Protein AF-A0A6M1SJT6-F1 (afdb_monomer)

Mean predicted aligned error: 11.85 Å

Foldseek 3Di:
DDDPPPPPPVVVVLLCPVVPDPVSGPPVNVVVVVVVVVVVCVVVVVVVVVVVVVVVVVVVPVVVVVVVVD

Structure (mmCIF, N/CA/C/O backbone):
data_AF-A0A6M1SJT6-F1
#
_entry.id   AF-A0A6M1SJT6-F1
#
loop_
_atom_site.group_PDB
_atom_site.id
_atom_site.type_symbol
_atom_site.label_atom_id
_atom_site.label_alt_id
_atom_site.label_comp_id
_atom_site.label_asym_id
_atom_site.label_entity_id
_atom_site.label_seq_id
_atom_site.pdbx_PDB_ins_code
_atom_site.Cartn_x
_atom_site.Cartn_y
_atom_site.Cartn_z
_atom_site.occupancy
_atom_site.B_iso_or_equiv
_atom_site.auth_seq_id
_atom_site.auth_comp_id
_atom_site.auth_asym_id
_atom_site.auth_atom_id
_atom_site.pdbx_PDB_model_num
ATOM 1 N N . MET A 1 1 ? -37.513 0.336 36.616 1.00 48.81 1 MET A N 1
ATOM 2 C CA . MET A 1 1 ? -36.852 1.605 36.238 1.00 48.81 1 MET A CA 1
ATOM 3 C C . MET A 1 1 ? -35.800 1.295 35.173 1.00 48.81 1 MET A C 1
ATOM 5 O O . MET A 1 1 ? -34.625 1.140 35.485 1.00 48.81 1 MET A O 1
ATOM 9 N N . SER A 1 2 ? -36.234 1.077 33.931 1.00 46.34 2 SER A N 1
ATOM 10 C CA . SER A 1 2 ? -35.366 0.654 32.823 1.00 46.34 2 SER A CA 1
ATOM 11 C C . SER A 1 2 ? -34.801 1.901 32.145 1.00 46.34 2 SER A C 1
ATOM 13 O O . SER A 1 2 ? -35.564 2.714 31.633 1.00 46.34 2 SER A O 1
ATOM 15 N N . LYS A 1 3 ? -33.479 2.097 32.214 1.00 58.03 3 LYS A N 1
ATOM 16 C CA . LYS A 1 3 ? -32.788 3.250 31.612 1.00 58.03 3 LYS A CA 1
ATOM 17 C C . LYS A 1 3 ? -33.089 3.339 30.104 1.00 58.03 3 LYS A C 1
ATOM 19 O O . LYS A 1 3 ? -33.040 2.302 29.439 1.00 58.03 3 LYS A O 1
ATOM 24 N N . PRO A 1 4 ? -33.342 4.538 29.549 1.00 53.22 4 PRO A N 1
ATOM 25 C CA . PRO A 1 4 ? -33.501 4.709 28.111 1.00 53.22 4 PRO A CA 1
ATOM 26 C C . PRO A 1 4 ? -32.144 4.474 27.434 1.00 53.22 4 PRO A C 1
ATOM 28 O O . PRO A 1 4 ? -31.170 5.173 27.709 1.00 53.22 4 PRO A O 1
ATOM 31 N N . GLN A 1 5 ? -32.060 3.458 26.576 1.00 59.12 5 GLN A N 1
ATOM 32 C CA . GLN A 1 5 ? -30.848 3.097 25.828 1.00 59.12 5 GLN A CA 1
ATOM 33 C C . GLN A 1 5 ? -30.769 3.823 24.472 1.00 59.12 5 GLN A C 1
ATOM 35 O O . GLN A 1 5 ? -30.399 3.239 23.460 1.00 59.12 5 GLN A O 1
ATOM 40 N N . THR A 1 6 ? -31.123 5.108 24.435 1.00 56.12 6 THR A N 1
ATOM 41 C CA . THR A 1 6 ? -31.290 5.873 23.184 1.00 56.12 6 THR A CA 1
ATOM 42 C C . THR A 1 6 ? -29.961 6.321 22.546 1.00 56.12 6 THR A C 1
ATOM 44 O O . THR A 1 6 ? -29.950 6.821 21.430 1.00 56.12 6 THR A O 1
ATOM 47 N N . GLY A 1 7 ? -28.813 6.127 23.207 1.00 54.41 7 GLY A N 1
ATOM 48 C CA . GLY A 1 7 ? -27.521 6.663 22.742 1.00 54.41 7 GLY A CA 1
ATOM 49 C C . GLY A 1 7 ? -26.627 5.717 21.928 1.00 54.41 7 GLY A C 1
ATOM 50 O O . GLY A 1 7 ? -25.660 6.173 21.327 1.00 54.41 7 GLY A O 1
ATOM 51 N N . SER A 1 8 ? -26.892 4.408 21.912 1.00 54.25 8 SER A N 1
ATOM 52 C CA . SER A 1 8 ? -25.959 3.406 21.361 1.00 54.25 8 SER A CA 1
ATOM 53 C C . SER A 1 8 ? -26.398 2.775 20.038 1.00 54.25 8 SER A C 1
ATOM 55 O O . SER A 1 8 ? -25.552 2.212 19.344 1.00 54.25 8 SER A O 1
ATOM 57 N N . GLN A 1 9 ? -27.681 2.873 19.672 1.00 53.31 9 GLN A N 1
ATOM 58 C CA . GLN A 1 9 ? -28.203 2.298 18.425 1.00 53.31 9 GLN A CA 1
ATOM 59 C C . GLN A 1 9 ? -27.926 3.191 17.208 1.00 53.31 9 GLN A C 1
ATOM 61 O O . GLN A 1 9 ? -27.375 2.699 16.228 1.00 53.31 9 GLN A O 1
ATOM 66 N N . ALA A 1 10 ? -28.153 4.505 17.320 1.00 53.69 10 ALA A N 1
ATOM 67 C CA . ALA A 1 10 ? -27.878 5.455 16.236 1.00 53.69 10 ALA A CA 1
ATOM 68 C C . ALA A 1 10 ? -26.393 5.469 15.814 1.00 53.69 10 ALA A C 1
ATOM 70 O O . ALA A 1 10 ? -26.069 5.566 14.637 1.00 53.69 10 ALA A O 1
ATOM 71 N N . TYR A 1 11 ? -25.468 5.278 16.765 1.00 53.66 11 TYR A N 1
ATOM 72 C CA . TYR A 1 11 ? -24.032 5.187 16.469 1.00 53.66 11 TYR A CA 1
ATOM 73 C C . TYR A 1 11 ? -23.620 3.861 15.796 1.00 53.66 11 TYR A C 1
ATOM 75 O O . TYR A 1 11 ? -22.561 3.776 15.174 1.00 53.66 11 TYR A O 1
ATOM 83 N N . GLN A 1 12 ? -24.418 2.797 15.947 1.00 53.38 12 GLN A N 1
ATOM 84 C CA . GLN A 1 12 ? -24.166 1.506 15.296 1.00 53.38 12 GLN A CA 1
ATOM 85 C C . GLN A 1 12 ? -24.756 1.435 13.885 1.00 53.38 12 GLN A C 1
ATOM 87 O O . GLN A 1 12 ? -24.151 0.787 13.028 1.00 53.38 12 GLN A O 1
ATOM 92 N N . GLU A 1 13 ? -25.881 2.109 13.640 1.00 55.31 13 GLU A N 1
ATOM 93 C CA . GLU A 1 13 ? -26.472 2.267 12.304 1.00 55.31 13 GLU A CA 1
ATOM 94 C C . GLU A 1 13 ? -25.545 3.066 11.376 1.00 55.31 13 GLU A C 1
ATOM 96 O O . GLU A 1 13 ? -25.273 2.632 10.258 1.00 55.31 13 GLU A O 1
ATOM 101 N N . ASP A 1 14 ? -24.920 4.131 11.883 1.00 56.75 14 ASP A N 1
ATOM 102 C CA . ASP A 1 14 ? -24.060 5.041 11.106 1.00 56.75 14 ASP A CA 1
ATOM 103 C C . ASP A 1 14 ? -22.695 4.446 10.679 1.00 56.75 14 ASP A C 1
ATOM 105 O O . ASP A 1 14 ? -21.919 5.059 9.947 1.00 56.75 14 ASP A O 1
ATOM 109 N N . ARG A 1 15 ? -22.371 3.212 11.100 1.00 59.69 15 ARG A N 1
ATOM 110 C CA . ARG A 1 15 ? -21.180 2.478 10.619 1.00 59.69 15 ARG A CA 1
ATOM 111 C C . ARG A 1 15 ? -21.476 1.468 9.507 1.00 59.69 15 ARG A C 1
ATOM 113 O O . ARG A 1 15 ? -20.579 0.707 9.144 1.00 59.69 15 ARG A O 1
ATOM 120 N N . GLY A 1 16 ? -22.707 1.409 8.993 1.00 57.06 16 GLY A N 1
ATOM 121 C CA . GLY A 1 16 ? -23.066 0.516 7.884 1.00 57.06 16 GLY A CA 1
ATOM 122 C C . GLY A 1 16 ? -23.027 -0.975 8.245 1.00 57.06 16 GLY A C 1
ATOM 123 O O . GLY A 1 16 ? -22.887 -1.824 7.371 1.00 57.06 16 GLY A O 1
ATOM 124 N N . ARG A 1 17 ? -23.145 -1.339 9.532 1.00 61.38 17 ARG A N 1
ATOM 125 C CA . ARG A 1 17 ? -23.135 -2.754 9.965 1.00 61.38 17 ARG A CA 1
ATOM 126 C C . ARG A 1 17 ? -24.372 -3.549 9.534 1.00 61.38 17 ARG A C 1
ATOM 128 O O . ARG A 1 17 ? -24.327 -4.773 9.599 1.00 61.38 17 ARG A O 1
ATOM 135 N N . GLN A 1 18 ? -25.439 -2.869 9.118 1.00 58.59 18 GLN A N 1
ATOM 136 C CA . GLN A 1 18 ? -26.629 -3.473 8.510 1.00 58.59 18 GLN A CA 1
ATOM 137 C C . GLN A 1 18 ? -26.753 -3.161 7.010 1.00 58.59 18 GLN A C 1
ATOM 139 O O . GLN A 1 18 ? -27.814 -3.378 6.437 1.00 58.59 18 GLN A O 1
ATOM 144 N N . ALA A 1 19 ? -25.691 -2.656 6.366 1.00 58.53 19 ALA A N 1
ATOM 145 C CA . ALA A 1 19 ? -25.709 -2.388 4.933 1.00 58.53 19 ALA A CA 1
ATOM 146 C C . ALA A 1 19 ? -25.892 -3.710 4.168 1.00 58.53 19 ALA A C 1
ATOM 148 O O . ALA A 1 19 ? -25.004 -4.564 4.148 1.00 58.53 19 ALA A O 1
ATOM 149 N N . VAL A 1 20 ? -27.072 -3.890 3.575 1.00 60.41 20 VAL A N 1
ATOM 150 C CA . VAL A 1 20 ? -27.430 -5.069 2.765 1.00 60.41 20 VAL A CA 1
ATOM 151 C C . VAL A 1 20 ? -26.747 -5.006 1.395 1.00 60.41 20 VAL A C 1
ATOM 153 O O . VAL A 1 20 ? -26.480 -6.032 0.771 1.00 60.41 20 VAL A O 1
ATOM 156 N N . THR A 1 21 ? -26.397 -3.797 0.960 1.00 57.38 21 THR A N 1
ATOM 157 C CA . THR A 1 21 ? -25.696 -3.507 -0.289 1.00 57.38 21 THR A CA 1
ATOM 158 C C . THR A 1 21 ? -24.466 -2.631 -0.033 1.00 57.38 21 THR A C 1
ATOM 160 O O . THR A 1 21 ? -24.525 -1.729 0.799 1.00 57.38 21 THR A O 1
ATOM 163 N N . PRO A 1 22 ? -23.346 -2.849 -0.749 1.00 65.50 22 PRO A N 1
ATOM 164 C CA . PRO A 1 22 ? -22.097 -2.104 -0.544 1.00 65.50 22 PRO A CA 1
ATOM 165 C C . PRO A 1 22 ? -22.201 -0.590 -0.812 1.00 65.50 22 PRO A C 1
ATOM 167 O O . PRO A 1 22 ? -21.332 0.157 -0.367 1.00 65.50 22 PRO A O 1
ATOM 170 N N . ASP A 1 23 ? -23.258 -0.145 -1.500 1.00 67.12 23 ASP A N 1
ATOM 171 C CA . ASP A 1 23 ? -23.554 1.271 -1.772 1.00 67.12 23 ASP A CA 1
ATOM 172 C C . ASP A 1 23 ? -24.091 2.023 -0.537 1.00 67.12 23 ASP A C 1
ATOM 174 O O . ASP A 1 23 ? -23.887 3.223 -0.397 1.00 67.12 23 ASP A O 1
ATOM 178 N N . ASP A 1 24 ? -24.686 1.299 0.420 1.00 67.3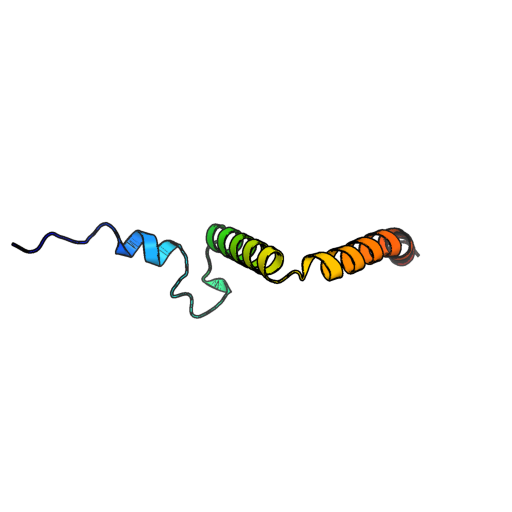1 24 ASP A N 1
ATOM 179 C CA . ASP A 1 24 ? -25.226 1.856 1.673 1.00 67.31 24 ASP A CA 1
ATOM 180 C C . ASP A 1 24 ? -24.133 2.138 2.720 1.00 67.31 24 ASP A C 1
ATOM 182 O O . ASP A 1 24 ? -24.401 2.538 3.855 1.00 67.31 24 ASP A O 1
ATOM 186 N N . ILE A 1 25 ? -22.869 1.879 2.374 1.00 68.19 25 ILE A N 1
ATOM 187 C CA . ILE A 1 25 ? -21.742 2.071 3.279 1.00 68.19 25 ILE A CA 1
ATOM 188 C C . ILE A 1 25 ? -21.298 3.537 3.185 1.00 68.19 25 ILE A C 1
ATOM 190 O O . ILE A 1 25 ? -20.752 3.950 2.155 1.00 68.19 25 ILE A O 1
ATOM 194 N N . PRO A 1 26 ? -21.442 4.332 4.263 1.00 68.69 26 PRO A N 1
ATOM 195 C CA . PRO A 1 26 ? -20.988 5.716 4.261 1.00 68.69 26 PRO A CA 1
ATOM 196 C C . PRO A 1 26 ? -19.479 5.792 3.990 1.00 68.69 26 PRO A C 1
ATOM 198 O O . PRO A 1 26 ? -18.716 4.886 4.332 1.00 68.69 26 PRO A O 1
ATOM 201 N N . ARG A 1 27 ? -19.003 6.903 3.412 1.00 74.31 27 ARG A N 1
ATOM 202 C CA . ARG A 1 27 ? -17.583 7.089 3.027 1.00 74.31 27 ARG A CA 1
ATOM 203 C C . ARG A 1 27 ? -16.604 6.859 4.193 1.00 74.31 27 ARG A C 1
ATOM 205 O O . ARG A 1 27 ? -15.490 6.391 3.972 1.00 74.31 27 ARG A O 1
ATOM 212 N N . LEU A 1 28 ? -17.023 7.142 5.433 1.00 72.12 28 LEU A N 1
ATOM 213 C CA . LEU A 1 28 ? -16.251 6.818 6.641 1.00 72.12 28 LEU A CA 1
ATOM 214 C C . LEU A 1 28 ? -16.207 5.308 6.946 1.00 72.12 28 LEU A C 1
ATOM 216 O O . LEU A 1 28 ? -15.191 4.819 7.436 1.00 72.12 28 LEU A O 1
ATOM 220 N N . GLY A 1 29 ? -17.266 4.559 6.632 1.00 74.75 29 GLY A N 1
ATOM 221 C CA . GLY A 1 29 ? -17.317 3.100 6.764 1.00 74.75 29 GLY A CA 1
ATOM 222 C C . GLY A 1 29 ? -16.331 2.392 5.833 1.00 74.75 29 GLY A C 1
ATOM 223 O O . GLY A 1 29 ? -15.689 1.427 6.239 1.00 74.75 29 GLY A O 1
ATOM 224 N N . TRP A 1 30 ? -16.109 2.924 4.628 1.00 83.44 30 TRP A N 1
ATOM 225 C CA . TRP A 1 30 ? -15.084 2.415 3.706 1.00 83.44 30 TRP A CA 1
ATOM 226 C C . TRP A 1 30 ? -13.661 2.527 4.265 1.00 83.44 30 TRP A C 1
ATOM 228 O O . TRP A 1 30 ? -12.867 1.595 4.122 1.00 83.44 30 TRP A O 1
ATOM 238 N N . LEU A 1 31 ? -13.342 3.629 4.951 1.00 83.19 31 LEU A N 1
ATOM 239 C CA . LEU A 1 31 ? -12.059 3.783 5.646 1.00 83.19 31 LEU A CA 1
ATOM 240 C C . LEU A 1 31 ? -11.904 2.760 6.781 1.00 83.19 31 LEU A C 1
ATOM 242 O O . LEU A 1 31 ? -10.833 2.170 6.923 1.00 83.19 31 LEU A O 1
ATOM 246 N N . ASP A 1 32 ? -12.967 2.503 7.548 1.00 83.94 32 ASP A N 1
ATOM 247 C CA . ASP A 1 32 ? -12.961 1.493 8.616 1.00 83.94 32 ASP A CA 1
ATOM 248 C C . ASP A 1 32 ? -12.769 0.071 8.047 1.00 83.94 32 ASP A C 1
ATOM 250 O O . ASP A 1 32 ? -11.958 -0.712 8.547 1.00 83.94 32 ASP A O 1
ATOM 254 N N . ILE A 1 33 ? -13.423 -0.252 6.924 1.00 84.62 33 ILE A N 1
ATOM 255 C CA . ILE A 1 33 ? -13.232 -1.521 6.202 1.00 84.62 33 ILE A CA 1
ATOM 256 C C . ILE A 1 33 ? -11.785 -1.658 5.723 1.00 84.62 33 ILE A C 1
ATOM 258 O O . ILE A 1 33 ? -11.145 -2.673 6.007 1.00 84.62 33 ILE A O 1
ATOM 262 N N 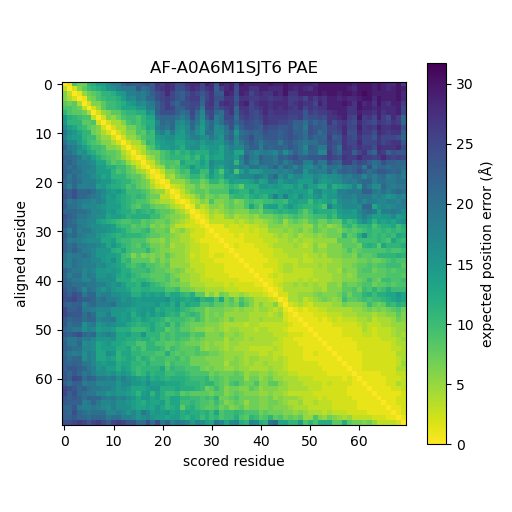. GLY A 1 34 ? -11.239 -0.635 5.061 1.00 87.56 34 GLY A N 1
ATOM 263 C CA . GLY A 1 34 ? -9.847 -0.633 4.610 1.00 87.56 34 GLY A CA 1
ATOM 264 C C . GLY A 1 34 ? -8.866 -0.845 5.765 1.00 87.56 34 GLY A C 1
ATOM 265 O O . GLY A 1 34 ? -7.935 -1.647 5.664 1.00 87.56 34 GLY A O 1
ATOM 266 N N . TRP A 1 35 ? -9.114 -0.207 6.910 1.00 88.00 35 TRP A N 1
ATOM 267 C CA . TRP A 1 35 ? -8.293 -0.370 8.108 1.00 88.00 35 TRP A CA 1
ATOM 268 C C . TRP A 1 35 ? -8.387 -1.779 8.712 1.00 88.00 35 TRP A C 1
ATOM 270 O O . TRP A 1 35 ? -7.374 -2.339 9.148 1.00 88.00 35 TRP A O 1
ATOM 280 N N . ARG A 1 36 ? -9.579 -2.394 8.713 1.00 86.38 36 ARG A N 1
ATOM 281 C CA . ARG A 1 36 ? -9.780 -3.787 9.155 1.00 86.38 36 ARG A CA 1
ATOM 282 C C . ARG A 1 36 ? -9.065 -4.774 8.242 1.00 86.38 36 ARG A C 1
ATOM 284 O O . ARG A 1 36 ? -8.378 -5.656 8.755 1.00 86.38 36 ARG A O 1
ATOM 291 N N . VAL A 1 37 ? -9.164 -4.596 6.926 1.00 89.69 37 VAL A N 1
ATOM 292 C CA . VAL A 1 37 ? -8.458 -5.431 5.942 1.00 89.69 37 VAL A CA 1
ATOM 293 C C . VAL A 1 37 ? -6.950 -5.296 6.117 1.00 89.69 37 VAL A C 1
ATOM 295 O O . VAL A 1 37 ? -6.260 -6.305 6.209 1.00 89.69 37 VAL A O 1
ATOM 298 N N . LEU A 1 38 ? -6.430 -4.076 6.271 1.00 86.12 38 LEU A N 1
ATOM 299 C CA . LEU A 1 38 ? -5.003 -3.854 6.509 1.00 86.12 38 LEU A CA 1
ATOM 300 C C . LEU A 1 38 ? -4.522 -4.541 7.796 1.00 86.12 38 LEU A C 1
ATOM 302 O O . LEU A 1 38 ? -3.434 -5.117 7.835 1.00 86.12 38 LEU A O 1
ATOM 306 N N . ARG A 1 39 ? -5.326 -4.496 8.862 1.00 87.56 39 ARG A N 1
ATOM 307 C CA . ARG A 1 39 ? -5.007 -5.156 10.133 1.00 87.56 39 ARG A CA 1
ATOM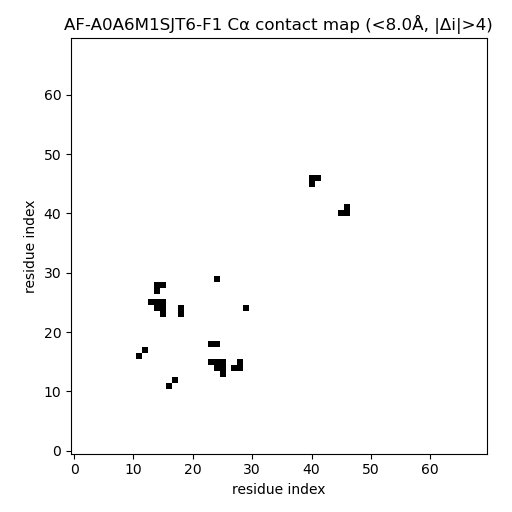 308 C C . ARG A 1 39 ? -5.027 -6.681 10.020 1.00 87.56 39 ARG A C 1
ATOM 310 O O . ARG A 1 39 ? -4.150 -7.318 10.600 1.00 87.56 39 ARG A O 1
ATOM 317 N N . ALA A 1 40 ? -5.981 -7.245 9.280 1.00 86.31 40 ALA A N 1
ATOM 318 C CA . ALA A 1 40 ? -6.031 -8.675 8.976 1.00 86.31 40 ALA A CA 1
ATOM 319 C C . ALA A 1 40 ? -4.827 -9.100 8.119 1.00 86.31 40 ALA A C 1
ATOM 321 O O . ALA A 1 40 ? -4.075 -9.982 8.516 1.00 86.31 40 ALA A O 1
ATOM 322 N N . ALA A 1 41 ? -4.532 -8.365 7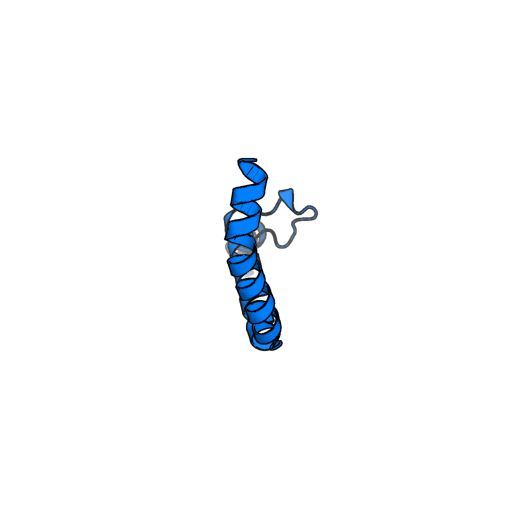.044 1.00 86.00 41 ALA A N 1
ATOM 323 C CA . ALA A 1 41 ? -3.400 -8.628 6.158 1.00 86.00 41 ALA A CA 1
ATOM 324 C C . ALA A 1 41 ? -2.048 -8.662 6.895 1.00 86.00 41 ALA A C 1
ATOM 326 O O . ALA A 1 41 ? -1.204 -9.519 6.634 1.00 86.00 41 ALA A O 1
ATOM 327 N N . ARG A 1 42 ? -1.840 -7.764 7.869 1.00 82.62 42 ARG A N 1
ATOM 328 C CA . ARG A 1 42 ? -0.635 -7.788 8.717 1.00 82.62 42 ARG A CA 1
ATOM 329 C C . ARG A 1 42 ? -0.575 -9.007 9.639 1.00 82.62 42 ARG A C 1
ATOM 331 O O . ARG A 1 42 ? 0.521 -9.482 9.926 1.00 82.62 42 ARG A O 1
ATOM 338 N N . ARG A 1 43 ? -1.721 -9.488 10.128 1.00 84.50 43 ARG A N 1
ATOM 339 C CA . ARG A 1 43 ? -1.812 -10.663 11.007 1.00 84.50 43 ARG A CA 1
ATOM 340 C C . ARG A 1 43 ? -1.567 -11.959 10.228 1.00 84.50 43 ARG A C 1
ATOM 342 O O . ARG A 1 43 ? -0.861 -12.830 10.726 1.00 84.50 43 ARG A O 1
ATOM 349 N N . ASP A 1 44 ? -2.039 -12.022 8.988 1.00 81.88 44 ASP A N 1
ATOM 350 C CA . ASP A 1 44 ? -2.024 -13.230 8.155 1.00 81.88 44 ASP A CA 1
ATOM 351 C C . ASP A 1 44 ? -0.735 -13.400 7.325 1.00 81.88 44 ASP A C 1
ATOM 353 O O . ASP A 1 44 ? -0.676 -14.219 6.414 1.00 81.88 44 ASP A O 1
ATOM 357 N N . ARG A 1 45 ? 0.331 -12.641 7.630 1.00 80.00 45 ARG A N 1
ATOM 358 C CA . ARG A 1 45 ? 1.649 -12.672 6.948 1.00 80.00 45 ARG A CA 1
ATOM 359 C C . ARG A 1 45 ? 1.609 -12.491 5.417 1.00 80.00 45 ARG A C 1
ATOM 361 O O . ARG A 1 45 ? 2.639 -12.636 4.761 1.00 80.00 45 ARG A O 1
ATOM 368 N N . VAL A 1 46 ? 0.477 -12.091 4.83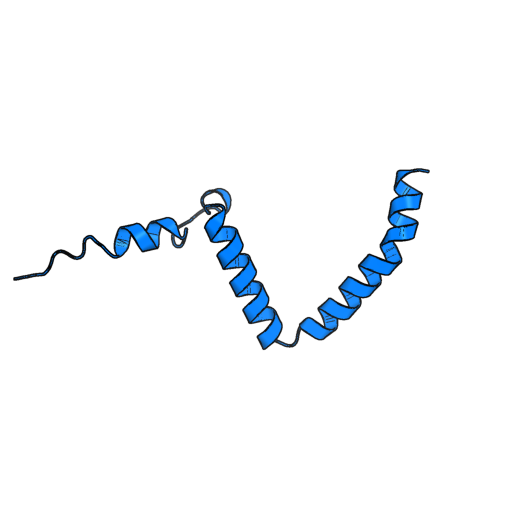8 1.00 88.00 46 VAL A N 1
ATOM 369 C CA . VAL A 1 46 ? 0.327 -11.853 3.388 1.00 88.00 46 VAL A CA 1
ATOM 370 C C . VAL A 1 46 ? 1.110 -10.632 2.891 1.00 88.00 46 VAL A C 1
ATOM 372 O O . VAL A 1 46 ? 1.263 -10.434 1.688 1.00 88.00 46 VAL A O 1
ATOM 375 N N . THR A 1 47 ? 1.681 -9.845 3.806 1.00 85.81 47 THR A N 1
ATOM 376 C CA . THR A 1 47 ? 2.563 -8.707 3.520 1.00 85.81 47 THR A CA 1
ATOM 377 C C . THR A 1 47 ? 3.744 -9.074 2.614 1.00 85.81 47 THR A C 1
ATOM 379 O O . THR A 1 47 ? 4.168 -8.245 1.815 1.00 85.81 47 THR A O 1
ATOM 382 N N . MET A 1 48 ? 4.261 -10.308 2.698 1.00 88.25 48 MET A N 1
ATOM 383 C CA . MET A 1 48 ? 5.364 -10.765 1.841 1.00 88.25 48 MET A CA 1
ATOM 384 C C . MET A 1 48 ? 4.946 -10.828 0.365 1.00 88.25 48 MET A C 1
ATOM 386 O O . MET A 1 48 ? 5.641 -10.287 -0.490 1.00 88.25 48 MET A O 1
ATOM 390 N N . TYR A 1 49 ? 3.777 -11.403 0.070 1.00 91.19 49 TYR A N 1
ATOM 391 C CA . TYR A 1 49 ? 3.225 -11.415 -1.288 1.00 91.19 49 TYR A CA 1
ATOM 392 C C . TYR A 1 49 ? 2.873 -10.003 -1.767 1.00 91.19 49 TYR A C 1
ATOM 394 O O . TYR A 1 49 ? 3.146 -9.654 -2.914 1.00 91.19 49 TYR A O 1
ATOM 402 N N . ALA A 1 50 ? 2.329 -9.164 -0.879 1.00 90.12 50 ALA A N 1
ATOM 403 C CA . ALA A 1 50 ? 2.030 -7.770 -1.194 1.00 90.12 50 ALA A CA 1
ATOM 404 C C . ALA A 1 50 ? 3.286 -6.978 -1.604 1.00 90.12 50 ALA A C 1
ATOM 406 O O . ALA A 1 50 ? 3.205 -6.150 -2.506 1.00 90.12 50 ALA A O 1
ATOM 407 N N . ALA A 1 51 ? 4.450 -7.258 -1.004 1.00 91.94 51 ALA A N 1
ATOM 408 C CA . ALA A 1 51 ? 5.715 -6.635 -1.393 1.00 91.94 51 ALA A CA 1
ATOM 409 C C . ALA A 1 51 ? 6.127 -7.007 -2.828 1.00 91.94 51 ALA A C 1
ATOM 411 O O . ALA A 1 51 ? 6.525 -6.130 -3.593 1.00 91.94 51 ALA A O 1
ATOM 412 N N . CYS A 1 52 ? 5.971 -8.278 -3.219 1.00 92.94 52 CYS A N 1
ATOM 413 C CA . CYS A 1 52 ? 6.229 -8.721 -4.591 1.00 92.94 52 CYS A CA 1
ATOM 414 C C . CYS A 1 52 ? 5.296 -8.025 -5.591 1.00 92.94 52 CYS A C 1
ATOM 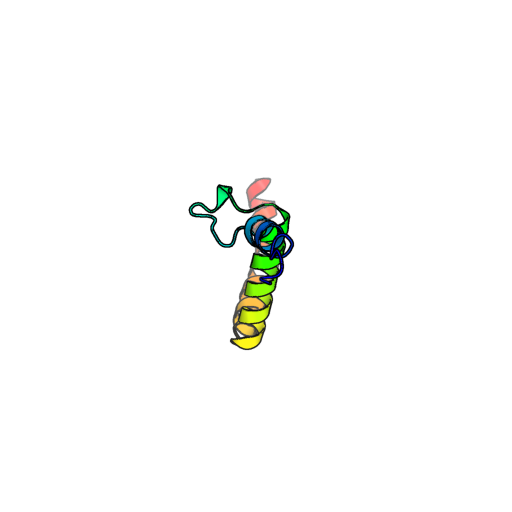416 O O . CYS A 1 52 ? 5.755 -7.505 -6.605 1.00 92.94 52 CYS A O 1
ATOM 418 N N . VAL A 1 53 ? 3.996 -7.965 -5.289 1.00 95.06 53 VAL A N 1
ATOM 419 C CA . VAL A 1 53 ? 3.005 -7.298 -6.150 1.00 95.06 53 VAL A CA 1
ATOM 420 C C . VAL A 1 53 ? 3.295 -5.801 -6.268 1.00 95.06 53 VAL A C 1
ATOM 422 O O . VAL A 1 53 ? 3.278 -5.267 -7.373 1.00 95.06 53 VAL A O 1
ATOM 425 N N . ALA A 1 54 ? 3.619 -5.126 -5.161 1.00 94.50 54 ALA A N 1
ATOM 426 C CA . ALA A 1 54 ? 3.976 -3.710 -5.171 1.00 94.50 54 ALA A CA 1
ATOM 427 C C . ALA A 1 54 ? 5.232 -3.445 -6.014 1.00 94.50 54 ALA A C 1
ATOM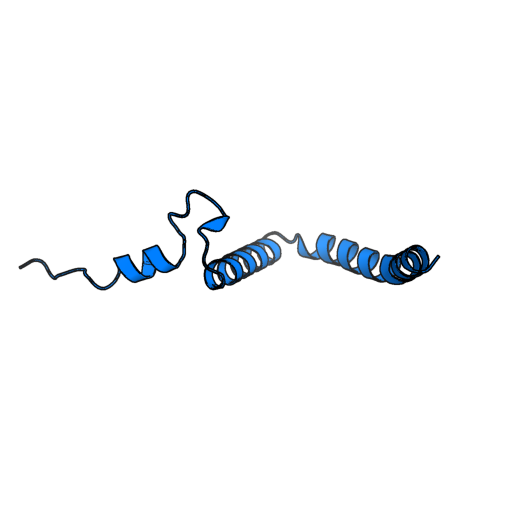 429 O O . ALA A 1 54 ? 5.253 -2.511 -6.813 1.00 94.50 54 ALA A O 1
ATOM 430 N N . PHE A 1 55 ? 6.259 -4.288 -5.889 1.00 95.06 55 PHE A N 1
ATOM 431 C CA . PHE A 1 55 ? 7.467 -4.181 -6.701 1.00 95.06 55 PHE A CA 1
ATOM 432 C C . PHE A 1 55 ? 7.172 -4.360 -8.195 1.00 95.06 55 PHE A C 1
ATOM 434 O O . PHE A 1 55 ? 7.607 -3.544 -9.006 1.00 95.06 55 PHE A O 1
ATOM 441 N N . TYR A 1 56 ? 6.377 -5.366 -8.569 1.00 95.38 56 TYR A N 1
ATOM 442 C CA . TYR A 1 56 ? 5.978 -5.554 -9.965 1.00 95.38 56 TYR A CA 1
ATOM 443 C C . TYR A 1 56 ? 5.125 -4.406 -10.498 1.00 95.38 56 TYR A C 1
ATOM 445 O O . TYR A 1 56 ? 5.315 -4.011 -11.643 1.00 95.38 56 TYR A O 1
ATOM 453 N N . ALA A 1 57 ? 4.244 -3.828 -9.683 1.00 96.44 57 ALA A N 1
ATOM 454 C CA . ALA A 1 57 ? 3.482 -2.645 -10.066 1.00 96.44 57 ALA A CA 1
ATOM 455 C C . ALA A 1 57 ? 4.400 -1.444 -10.359 1.00 96.44 57 ALA A C 1
ATOM 457 O O . ALA A 1 57 ? 4.197 -0.748 -11.351 1.00 96.44 57 ALA A O 1
ATOM 458 N N . LEU A 1 58 ? 5.444 -1.234 -9.547 1.00 96.69 58 LEU A N 1
ATOM 459 C CA . LEU A 1 58 ? 6.450 -0.194 -9.793 1.00 96.69 58 LEU A CA 1
ATOM 460 C C . LEU A 1 58 ? 7.243 -0.456 -11.079 1.00 96.69 58 LEU A C 1
ATOM 462 O O . LEU A 1 58 ? 7.432 0.461 -11.874 1.00 96.69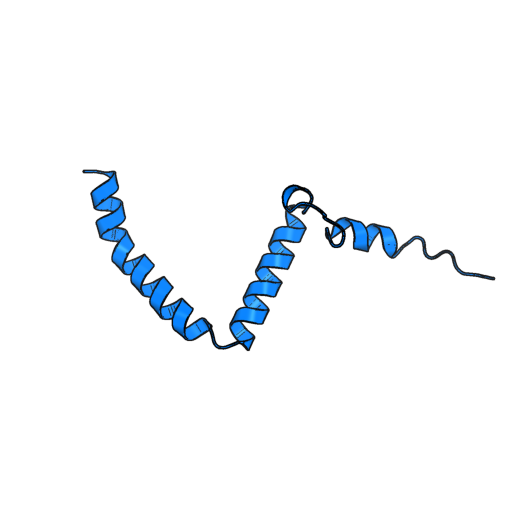 58 LEU A O 1
ATOM 466 N N . LEU A 1 59 ? 7.677 -1.698 -11.315 1.00 96.50 59 LEU A N 1
ATOM 467 C CA . LEU A 1 59 ? 8.373 -2.065 -12.553 1.00 96.50 59 LEU A CA 1
ATOM 468 C C . LEU A 1 59 ? 7.485 -1.890 -13.789 1.00 96.50 59 LEU A C 1
ATOM 470 O O . LEU A 1 59 ? 7.948 -1.405 -14.819 1.00 96.50 59 LEU A O 1
ATOM 474 N N . ALA A 1 60 ? 6.208 -2.253 -13.682 1.00 97.00 60 ALA A N 1
ATOM 475 C CA . ALA A 1 60 ? 5.233 -2.117 -14.755 1.00 97.00 60 ALA A CA 1
ATOM 476 C C . ALA A 1 60 ? 4.856 -0.657 -15.039 1.00 97.00 60 ALA A C 1
ATOM 478 O O . ALA A 1 60 ? 4.269 -0.379 -16.083 1.00 97.00 60 ALA A O 1
ATOM 479 N N . LEU A 1 61 ? 5.200 0.288 -14.161 1.00 97.00 61 LEU A N 1
ATOM 480 C CA . LEU A 1 61 ? 4.806 1.685 -14.303 1.00 97.00 61 LEU A CA 1
ATOM 481 C C . LEU A 1 61 ? 5.345 2.307 -15.599 1.00 97.00 61 LEU A C 1
ATOM 483 O O . LEU A 1 61 ? 4.581 2.894 -16.358 1.00 97.00 61 LEU A O 1
ATOM 487 N N . PHE A 1 62 ? 6.634 2.127 -15.893 1.00 95.25 62 PHE A N 1
ATOM 488 C CA . PHE A 1 62 ? 7.256 2.663 -17.109 1.00 95.25 62 PHE A CA 1
ATOM 489 C C . PHE A 1 62 ? 6.639 2.121 -18.408 1.00 95.25 62 PHE A C 1
ATOM 491 O O . PHE A 1 62 ? 6.219 2.935 -19.231 1.00 95.25 62 PHE A O 1
ATOM 498 N N . PRO A 1 63 ? 6.529 0.793 -18.619 1.00 93.62 63 PRO A N 1
ATOM 499 C CA . PRO A 1 63 ? 5.896 0.267 -19.824 1.00 93.62 63 PRO A CA 1
ATOM 500 C C . PRO A 1 63 ? 4.402 0.598 -19.893 1.00 93.62 63 PRO A C 1
ATOM 502 O O . PRO A 1 63 ? 3.892 0.815 -20.985 1.00 93.62 63 PRO A O 1
ATOM 505 N N . THR A 1 64 ? 3.705 0.704 -18.756 1.00 97.19 64 THR A N 1
ATOM 506 C CA . THR A 1 64 ? 2.298 1.139 -18.736 1.00 97.19 64 THR A CA 1
ATOM 507 C C . THR A 1 64 ? 2.166 2.566 -19.254 1.00 97.19 64 THR A C 1
ATOM 509 O O . THR A 1 64 ? 1.340 2.825 -20.121 1.00 97.19 64 THR A O 1
ATOM 512 N N . ILE A 1 65 ? 3.005 3.489 -18.776 1.00 97.06 65 ILE A N 1
ATOM 513 C CA . ILE A 1 65 ? 3.014 4.873 -19.267 1.00 97.06 65 ILE A CA 1
ATOM 514 C C . ILE A 1 65 ? 3.362 4.900 -20.758 1.00 97.06 65 ILE A C 1
ATOM 516 O O . ILE A 1 65 ? 2.671 5.573 -21.515 1.00 97.06 65 ILE A O 1
ATOM 520 N N . ALA A 1 66 ? 4.374 4.138 -21.188 1.00 95.44 66 ALA A N 1
ATOM 521 C CA . ALA A 1 66 ? 4.770 4.038 -22.593 1.00 95.44 66 ALA A CA 1
ATOM 522 C C . ALA A 1 66 ? 3.630 3.533 -23.496 1.00 95.44 66 ALA A C 1
ATOM 524 O O . ALA A 1 66 ? 3.435 4.065 -24.582 1.00 95.44 66 ALA A O 1
ATOM 525 N N . ALA A 1 67 ? 2.851 2.552 -23.036 1.00 97.19 67 ALA A N 1
ATOM 526 C CA . ALA A 1 67 ? 1.700 2.027 -23.766 1.00 97.19 67 ALA A CA 1
ATOM 527 C C . ALA A 1 67 ? 0.523 3.013 -23.848 1.00 97.19 67 ALA A C 1
ATOM 529 O O . ALA A 1 67 ? -0.279 2.916 -24.764 1.00 97.19 67 ALA A O 1
ATOM 530 N N . VAL A 1 68 ? 0.393 3.941 -22.894 1.00 96.62 68 VAL A N 1
ATOM 531 C CA . VAL A 1 68 ? -0.668 4.966 -22.905 1.00 96.62 68 VAL A CA 1
ATOM 532 C C . VAL A 1 68 ? -0.364 6.095 -23.894 1.00 96.62 68 VAL A C 1
ATOM 534 O O . VAL A 1 68 ? -1.289 6.717 -24.410 1.00 96.62 68 VAL A O 1
ATOM 537 N N . ILE A 1 69 ? 0.918 6.389 -24.131 1.00 94.81 69 ILE A N 1
ATOM 538 C CA . ILE A 1 69 ? 1.351 7.477 -25.024 1.00 94.81 69 ILE A CA 1
ATOM 539 C C . ILE A 1 69 ? 1.664 7.019 -26.454 1.00 94.81 69 ILE A C 1
ATOM 541 O O . ILE A 1 69 ? 1.787 7.873 -27.331 1.00 94.81 69 ILE A O 1
ATOM 545 N N . SER A 1 70 ? 1.854 5.714 -26.665 1.00 76.94 70 SER A N 1
ATOM 546 C CA . SER A 1 70 ? 2.118 5.115 -27.977 1.00 76.94 70 SER A CA 1
ATOM 547 C C . SER A 1 70 ? 0.831 4.708 -28.673 1.00 76.94 70 SER A C 1
ATOM 549 O O . SER A 1 70 ? 0.882 4.704 -29.922 1.00 76.94 70 SER A O 1
#

pLDDT: mean 77.5, std 16.36, range [46.34, 97.19]

Solvent-accessible surface area (backbone atoms only — not comparable to full-atom values): 4278 Å² total; per-residue (Å²): 138,79,78,84,74,77,78,64,55,66,66,48,57,72,52,30,78,79,46,90,46,85,83,62,41,45,79,69,32,53,54,52,51,52,52,51,51,54,54,47,40,64,71,68,61,49,55,62,60,50,51,54,54,52,5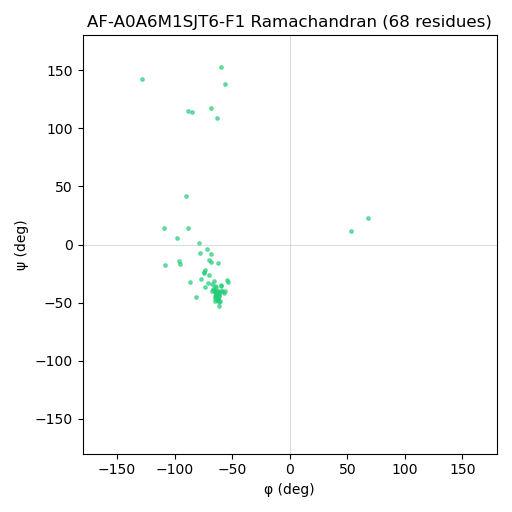0,51,52,60,65,45,44,59,62,52,53,51,64,75,76,105

Radius of gyration: 20.55 Å; Cα contacts (8 Å, |Δi|>4): 17; chains: 1; bounding box: 45×21×64 Å

Secondary structure (DSSP, 8-state):
-----TTSSHHHHTTTTT-SSGGGS-HHHHHHHHHHHHHHHHHTTTHHHHHHHHHHHHHHHHHHHHHHH-

Sequence (70 aa):
MSKPQTGSQAYQEDRGRQAVTPDDIPRLGWLDIGWRVLRAARRDRVTMYAACVAFYALLALFPTIAAVIS